Protein AF-A0A662MFN3-F1 (afdb_monomer_lite)

Sequence (96 aa):
LSPRETALFLAATLKRMSKKKGGPPPLRRKRGGMTVEEQKRFVLEGLPHISSSTAQRLLDEFGTLKGVFSASLEDLKRVKGIGDKKARDLYRLMNS

Radius of gyration: 20.16 Å; chains: 1; bounding box: 46×27×49 Å

Foldseek 3Di:
DDPVVVVVVVVVVCVVVVPPDPDDDDPDDDDPDDDPLRVQLVVQCVDPQDDSVQSVQLCVQQVGPVSSLPDDLVRQCVRPRQHNVNSVSSVVVSVD

Structure (mmCIF, N/CA/C/O backbone):
data_AF-A0A662MFN3-F1
#
_entry.id   AF-A0A662MFN3-F1
#
loop_
_atom_site.group_PDB
_atom_site.id
_atom_site.type_symbol
_atom_site.label_atom_id
_atom_site.label_alt_id
_atom_site.label_comp_id
_atom_site.label_asym_id
_atom_site.label_entity_id
_atom_site.label_seq_id
_atom_site.pdbx_PDB_ins_code
_atom_site.Cartn_x
_atom_site.Cartn_y
_atom_site.Cartn_z
_atom_site.occupancy
_atom_site.B_iso_or_equiv
_atom_site.auth_seq_id
_atom_site.auth_comp_id
_atom_site.auth_asym_id
_atom_site.auth_atom_id
_atom_site.pdbx_PDB_model_num
ATOM 1 N N . LEU A 1 1 ? 31.900 10.362 -25.627 1.00 71.44 1 LEU A N 1
ATOM 2 C CA . LEU A 1 1 ? 30.984 9.562 -26.468 1.00 71.44 1 LEU A CA 1
ATOM 3 C C . LEU A 1 1 ? 31.556 9.514 -27.871 1.00 71.44 1 LEU A C 1
ATOM 5 O O . LEU A 1 1 ? 31.701 10.559 -28.493 1.00 71.44 1 LEU A O 1
ATOM 9 N N . SER A 1 2 ? 31.941 8.331 -28.336 1.00 95.38 2 SER A N 1
ATOM 10 C CA . SER A 1 2 ? 32.357 8.120 -29.723 1.00 95.38 2 SER A CA 1
ATOM 11 C C . SER A 1 2 ? 31.144 8.151 -30.668 1.00 95.38 2 SER A C 1
ATOM 13 O O . SER A 1 2 ? 30.023 7.856 -30.238 1.00 95.38 2 SER A O 1
ATOM 15 N N . PRO A 1 3 ? 31.333 8.428 -31.972 1.00 95.31 3 PRO A N 1
ATOM 16 C CA . PRO A 1 3 ? 30.251 8.363 -32.959 1.00 95.31 3 PRO A CA 1
ATOM 17 C C . PRO A 1 3 ? 29.493 7.024 -32.952 1.00 95.31 3 PRO A C 1
ATOM 19 O O . PRO A 1 3 ? 28.272 6.996 -33.104 1.00 95.31 3 PRO A O 1
ATOM 22 N N . ARG A 1 4 ? 30.200 5.913 -32.700 1.00 95.38 4 ARG A N 1
ATOM 23 C CA . ARG A 1 4 ? 29.617 4.567 -32.597 1.00 95.38 4 ARG A CA 1
ATOM 24 C C . ARG A 1 4 ? 28.683 4.426 -31.395 1.00 95.38 4 ARG A C 1
ATOM 26 O O . ARG A 1 4 ? 27.602 3.861 -31.528 1.00 95.38 4 ARG A O 1
ATOM 33 N N . GLU A 1 5 ? 29.084 4.934 -30.234 1.00 93.25 5 GLU A N 1
ATOM 34 C CA . GLU A 1 5 ? 28.258 4.909 -29.018 1.00 93.25 5 GLU A CA 1
ATOM 35 C C . GLU A 1 5 ? 26.986 5.742 -29.195 1.00 93.25 5 GLU A C 1
ATOM 37 O O . GLU A 1 5 ? 25.896 5.289 -28.841 1.00 93.25 5 GLU A O 1
ATOM 42 N N . THR A 1 6 ? 27.106 6.917 -29.817 1.00 95.06 6 THR A N 1
ATOM 43 C CA . THR A 1 6 ? 25.963 7.778 -30.144 1.00 95.06 6 THR A CA 1
ATOM 44 C C . THR A 1 6 ? 24.999 7.085 -31.111 1.00 95.06 6 THR A C 1
ATOM 46 O O . THR A 1 6 ? 23.792 7.070 -30.866 1.00 95.06 6 THR A O 1
ATOM 49 N N . ALA A 1 7 ? 25.510 6.447 -32.170 1.00 94.81 7 ALA A N 1
ATOM 50 C CA . ALA A 1 7 ? 24.685 5.708 -33.127 1.00 94.81 7 ALA A CA 1
ATOM 51 C C . ALA A 1 7 ? 23.929 4.539 -32.466 1.00 94.81 7 ALA A C 1
ATOM 53 O O . ALA A 1 7 ? 22.732 4.360 -32.704 1.00 94.81 7 ALA A O 1
ATOM 54 N N . LEU A 1 8 ? 24.592 3.783 -31.582 1.00 95.94 8 LEU A N 1
ATOM 55 C CA . LEU A 1 8 ? 23.965 2.698 -30.819 1.00 95.94 8 LEU A CA 1
ATOM 56 C C . LEU A 1 8 ? 22.856 3.213 -29.891 1.00 95.94 8 LEU A C 1
ATOM 58 O O . LEU A 1 8 ? 21.772 2.626 -29.833 1.00 95.94 8 LEU A O 1
ATOM 62 N N . PHE A 1 9 ? 23.100 4.325 -29.195 1.00 94.62 9 PHE A N 1
ATOM 63 C CA . PHE A 1 9 ? 22.114 4.950 -28.315 1.00 94.62 9 PHE A CA 1
ATOM 64 C C . PHE A 1 9 ? 20.870 5.431 -29.080 1.00 94.62 9 PHE A C 1
ATOM 66 O O . PHE A 1 9 ? 19.736 5.165 -28.662 1.00 94.62 9 PHE A O 1
ATOM 73 N N . LEU A 1 10 ? 21.068 6.090 -30.226 1.00 93.88 10 LEU A N 1
ATOM 74 C CA . LEU A 1 10 ? 19.979 6.557 -31.087 1.00 93.88 10 LEU A CA 1
ATOM 75 C C . LEU A 1 10 ? 19.152 5.386 -31.632 1.00 93.88 10 LEU A C 1
ATOM 77 O O . LEU A 1 10 ? 17.924 5.400 -31.525 1.00 93.88 10 LEU A O 1
ATOM 81 N N . ALA A 1 11 ? 19.809 4.335 -32.132 1.00 94.31 11 ALA A N 1
ATOM 82 C CA . ALA A 1 11 ? 19.133 3.143 -32.643 1.00 94.31 11 ALA A CA 1
ATOM 83 C C . ALA A 1 11 ? 18.284 2.443 -31.563 1.00 94.31 11 ALA A C 1
ATOM 85 O O . ALA A 1 11 ? 17.134 2.065 -31.809 1.00 94.31 11 ALA A O 1
ATOM 86 N N . ALA A 1 12 ? 18.810 2.311 -30.340 1.00 91.81 12 ALA A N 1
ATOM 87 C CA . ALA A 1 12 ? 18.075 1.736 -29.213 1.00 91.81 12 ALA A CA 1
ATOM 88 C C . ALA A 1 12 ? 16.865 2.596 -28.800 1.00 91.81 12 ALA A C 1
ATOM 90 O O . ALA A 1 12 ? 15.792 2.059 -28.499 1.00 91.81 12 ALA A O 1
ATOM 91 N N . THR A 1 13 ? 17.016 3.923 -28.825 1.00 89.50 13 THR A N 1
ATOM 92 C CA . THR A 1 13 ? 15.947 4.877 -28.496 1.00 89.50 13 THR A CA 1
ATOM 93 C C . THR A 1 13 ? 14.813 4.810 -29.516 1.00 89.50 13 THR A C 1
ATOM 95 O O . THR A 1 13 ? 13.657 4.626 -29.124 1.00 89.50 13 THR A O 1
ATOM 98 N N . LEU A 1 14 ? 15.139 4.839 -30.813 1.00 89.81 14 LEU A N 1
ATOM 99 C CA . LEU A 1 14 ? 14.168 4.690 -31.901 1.00 89.81 14 LEU A CA 1
ATOM 100 C C . LEU A 1 14 ? 13.401 3.366 -31.797 1.00 89.81 14 LEU A C 1
ATOM 102 O O . LEU A 1 14 ? 12.175 3.367 -31.867 1.00 89.81 14 LEU A O 1
ATOM 106 N N . LYS A 1 15 ? 14.089 2.247 -31.526 1.00 87.56 15 LYS A N 1
ATOM 107 C CA . LYS A 1 15 ? 13.459 0.926 -31.337 1.00 87.56 15 LYS A CA 1
ATOM 108 C C . LYS A 1 15 ? 12.498 0.878 -30.143 1.00 87.56 15 LYS A C 1
ATOM 110 O O . LYS A 1 15 ? 11.524 0.125 -30.158 1.00 87.56 15 LYS A O 1
ATOM 115 N N . ARG A 1 16 ? 12.773 1.644 -29.080 1.00 81.31 16 ARG A N 1
ATOM 116 C CA . ARG A 1 16 ? 11.895 1.735 -27.902 1.00 81.31 16 ARG A CA 1
ATOM 117 C C . ARG A 1 16 ? 10.661 2.591 -28.183 1.00 81.31 16 ARG A C 1
ATOM 119 O O . ARG A 1 16 ? 9.585 2.231 -27.721 1.00 81.31 16 ARG A O 1
ATOM 126 N N . MET A 1 17 ? 10.823 3.686 -28.923 1.00 75.88 17 MET A N 1
ATOM 127 C CA . MET A 1 17 ? 9.739 4.613 -29.271 1.00 75.88 17 MET A CA 1
ATOM 128 C C . MET A 1 17 ? 8.827 4.059 -30.373 1.00 75.88 17 MET A C 1
ATOM 130 O O . MET A 1 17 ? 7.621 4.275 -30.326 1.00 75.88 17 MET A O 1
ATOM 134 N N . SER A 1 18 ? 9.375 3.300 -31.331 1.00 75.00 18 SER A N 1
ATOM 135 C CA . SER A 1 18 ? 8.599 2.682 -32.415 1.00 75.00 18 SER A CA 1
ATOM 136 C C . SER A 1 18 ? 7.697 1.544 -31.935 1.00 75.00 18 SER A C 1
ATOM 138 O O . SER A 1 18 ? 6.659 1.278 -32.540 1.00 75.00 18 SER A O 1
ATOM 140 N N . LYS A 1 19 ? 8.033 0.907 -30.805 1.00 72.38 19 LYS A N 1
ATOM 141 C CA . LYS A 1 19 ? 7.127 -0.001 -30.097 1.00 72.38 19 LYS A CA 1
ATOM 142 C C . LYS A 1 19 ? 6.000 0.802 -29.443 1.00 72.38 19 LYS A C 1
ATOM 144 O O . LYS A 1 19 ? 6.026 1.039 -28.236 1.00 72.38 19 LYS A O 1
ATOM 149 N N . LYS A 1 20 ? 4.973 1.162 -30.222 1.00 59.34 20 LYS A N 1
ATOM 150 C CA . LYS A 1 20 ? 3.659 1.537 -29.683 1.00 59.34 20 LYS A CA 1
ATOM 151 C C . LYS A 1 20 ? 3.118 0.345 -28.892 1.00 59.34 20 LYS A C 1
ATOM 153 O O . LYS A 1 20 ? 2.522 -0.570 -29.452 1.00 59.34 20 LYS A O 1
ATOM 158 N N . LYS A 1 21 ? 3.360 0.318 -27.583 1.00 63.50 21 LYS A N 1
ATOM 159 C CA . LYS A 1 21 ? 2.560 -0.510 -26.683 1.00 63.50 21 LYS A CA 1
ATOM 160 C C . LYS A 1 21 ? 1.198 0.172 -26.595 1.00 63.50 21 LYS A C 1
ATOM 162 O O . LYS A 1 21 ? 1.145 1.354 -26.276 1.00 63.50 21 LYS A O 1
ATOM 167 N N . GLY A 1 22 ? 0.129 -0.532 -26.956 1.00 73.75 22 GLY A N 1
ATOM 168 C CA . GLY A 1 22 ? -1.222 -0.030 -26.719 1.00 73.75 22 GLY A CA 1
ATOM 169 C C . GLY A 1 22 ? -1.439 0.204 -25.220 1.00 73.75 22 GLY A C 1
ATOM 170 O O . GLY A 1 22 ? -0.949 -0.576 -24.402 1.00 73.75 22 GLY A O 1
ATOM 171 N N . GLY A 1 23 ? -2.155 1.273 -24.877 1.00 74.94 23 GLY A N 1
ATOM 172 C CA . GLY A 1 23 ? -2.477 1.638 -23.496 1.00 74.94 23 GLY A CA 1
ATOM 173 C C . GLY A 1 23 ? -1.432 2.520 -22.793 1.00 74.94 23 GLY A C 1
ATOM 174 O O . GLY A 1 23 ? -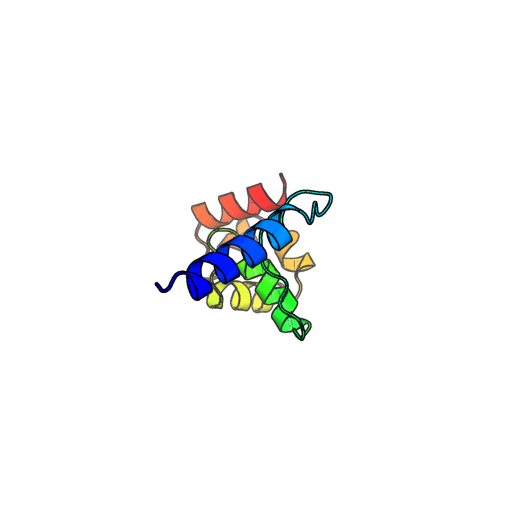0.328 2.729 -23.304 1.00 74.94 23 GLY A O 1
ATOM 175 N N . PRO A 1 24 ? -1.784 3.077 -21.620 1.00 81.44 24 PRO A N 1
ATOM 176 C CA . PRO A 1 24 ? -0.878 3.909 -20.842 1.00 81.44 24 PRO A CA 1
ATOM 177 C C . PRO A 1 24 ? 0.336 3.099 -20.353 1.00 81.44 24 PRO A C 1
ATOM 179 O O . PRO A 1 24 ? 0.224 1.897 -20.087 1.00 81.44 24 PRO A O 1
ATOM 182 N N . PRO A 1 25 ? 1.512 3.735 -20.206 1.00 78.62 25 PRO A N 1
ATOM 183 C CA . PRO A 1 25 ? 2.660 3.077 -19.602 1.00 78.62 25 PRO A CA 1
ATOM 184 C C . PRO A 1 25 ? 2.328 2.639 -18.164 1.00 78.62 25 PRO A C 1
ATOM 186 O O . PRO A 1 25 ? 1.603 3.340 -17.456 1.00 78.62 25 PRO A O 1
ATOM 189 N N . PRO A 1 26 ? 2.862 1.497 -17.696 1.00 82.75 26 PRO A N 1
ATOM 190 C CA . PRO A 1 26 ? 2.605 1.042 -16.337 1.00 82.75 26 PRO A CA 1
ATOM 191 C C . PRO A 1 26 ? 3.202 2.022 -15.319 1.00 82.75 26 PRO A C 1
ATOM 193 O O . PRO A 1 26 ? 4.369 2.398 -15.434 1.00 82.75 26 PRO A O 1
ATOM 196 N N . LEU A 1 27 ? 2.429 2.373 -14.285 1.00 86.38 27 LEU A N 1
ATOM 197 C CA . LEU A 1 27 ? 2.877 3.259 -13.197 1.00 86.38 27 LEU A CA 1
ATOM 198 C C . LEU A 1 27 ? 4.028 2.655 -12.376 1.00 86.38 27 LEU A C 1
ATOM 200 O O . LEU A 1 27 ? 4.858 3.376 -11.828 1.00 86.38 27 LEU A O 1
ATOM 204 N N . ARG A 1 28 ? 4.092 1.321 -12.289 1.00 84.25 28 ARG A N 1
ATOM 205 C CA . ARG A 1 28 ? 5.137 0.584 -11.567 1.00 84.25 28 ARG A CA 1
ATOM 206 C C . ARG A 1 28 ? 5.709 -0.523 -12.443 1.00 84.25 28 ARG A C 1
ATOM 208 O O . ARG A 1 28 ? 4.996 -1.174 -13.205 1.00 84.25 28 ARG A O 1
ATOM 215 N N . ARG A 1 29 ? 7.013 -0.774 -12.310 1.00 81.50 29 ARG A N 1
ATOM 216 C CA . ARG A 1 29 ? 7.651 -1.927 -12.958 1.00 81.50 29 ARG A CA 1
ATOM 217 C C . ARG A 1 29 ? 7.142 -3.220 -12.326 1.00 81.50 29 ARG A C 1
ATOM 219 O O . ARG A 1 29 ? 7.161 -3.360 -11.106 1.00 81.50 29 ARG A O 1
ATOM 226 N N . LYS A 1 30 ? 6.758 -4.184 -13.165 1.00 71.94 30 LYS A N 1
ATOM 227 C CA . LYS 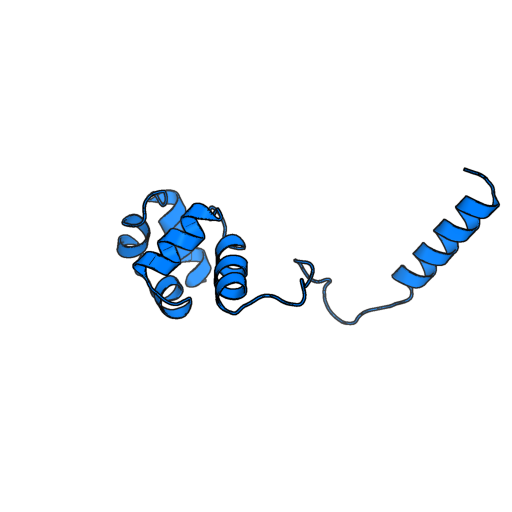A 1 30 ? 6.447 -5.546 -12.724 1.00 71.94 30 LYS A CA 1
ATOM 228 C C . LYS A 1 30 ? 7.737 -6.206 -12.230 1.00 71.94 30 LYS A C 1
ATOM 230 O O . LYS A 1 30 ? 8.692 -6.320 -12.997 1.00 71.94 30 LYS A O 1
ATOM 235 N N . ARG A 1 31 ? 7.772 -6.623 -10.964 1.00 74.50 31 ARG A N 1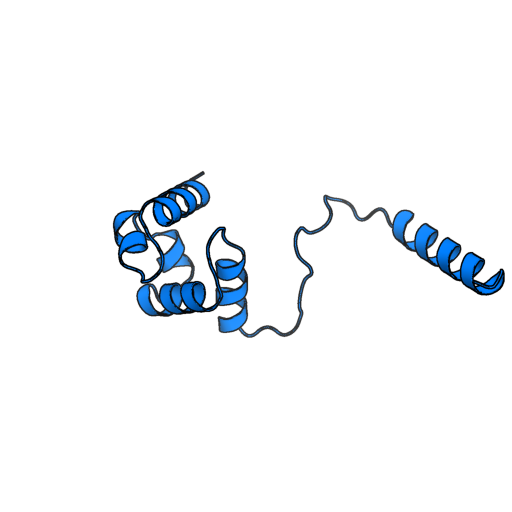
ATOM 236 C CA . ARG A 1 31 ? 8.802 -7.531 -10.443 1.00 74.50 31 ARG A CA 1
ATOM 237 C C . ARG A 1 31 ? 8.252 -8.956 -10.545 1.00 74.50 31 ARG A C 1
ATOM 239 O O . ARG A 1 31 ? 7.124 -9.200 -10.131 1.00 74.50 31 ARG A O 1
ATOM 246 N N . GLY A 1 32 ? 8.995 -9.859 -11.178 1.00 82.50 32 GLY A N 1
ATOM 247 C CA . GLY A 1 32 ? 8.649 -11.284 -11.207 1.00 82.50 32 GLY A CA 1
ATOM 248 C C . GLY A 1 32 ? 9.069 -11.982 -9.912 1.00 82.50 32 GLY A C 1
ATOM 249 O O . GLY A 1 32 ? 9.922 -11.463 -9.199 1.00 82.50 32 GLY A O 1
ATOM 250 N N . GLY A 1 33 ? 8.484 -13.150 -9.629 1.00 88.31 33 GLY A N 1
ATOM 251 C CA . GLY A 1 33 ? 8.954 -14.048 -8.564 1.00 88.31 33 GLY A CA 1
ATOM 252 C C . GLY A 1 33 ? 8.552 -13.686 -7.130 1.00 88.31 33 GLY A C 1
ATOM 253 O O . GLY A 1 33 ? 9.146 -14.220 -6.206 1.00 88.31 33 GLY A O 1
ATOM 254 N N . MET A 1 34 ? 7.571 -12.802 -6.926 1.00 90.81 34 MET A N 1
ATOM 255 C CA . MET A 1 34 ? 7.082 -12.474 -5.580 1.00 90.81 34 MET A CA 1
ATOM 256 C C . MET A 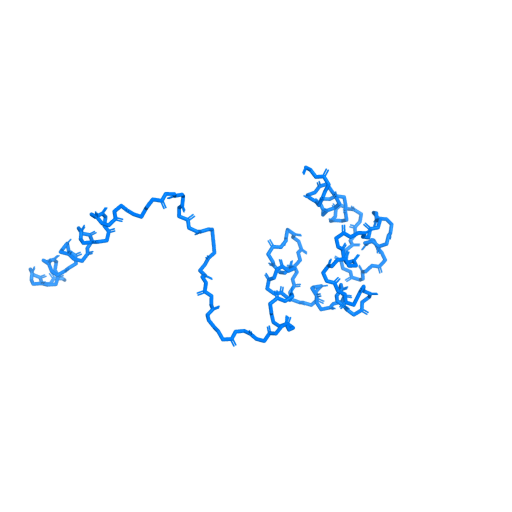1 34 ? 6.195 -13.584 -5.013 1.00 90.81 34 MET A C 1
ATOM 258 O O . MET A 1 34 ? 5.248 -14.019 -5.677 1.00 90.81 34 MET A O 1
ATOM 262 N N . THR A 1 35 ? 6.445 -13.949 -3.758 1.00 95.75 35 THR A N 1
ATOM 263 C CA . THR A 1 35 ? 5.530 -14.745 -2.927 1.00 95.75 35 THR A CA 1
ATOM 264 C C . THR A 1 35 ? 4.210 -14.003 -2.687 1.00 95.75 35 THR A C 1
ATOM 266 O O . THR A 1 35 ? 4.120 -1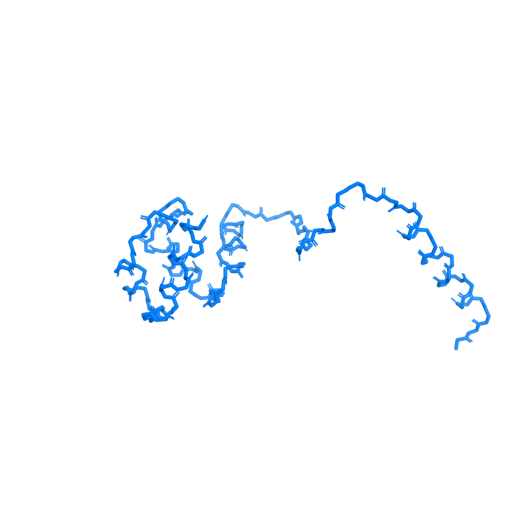2.788 -2.869 1.00 95.75 35 THR A O 1
ATOM 269 N N . VAL A 1 36 ? 3.165 -14.713 -2.247 1.00 95.56 36 VAL A N 1
ATOM 270 C CA . VAL A 1 36 ? 1.858 -14.096 -1.946 1.00 95.56 36 VAL A CA 1
ATOM 271 C C . VAL A 1 36 ? 1.984 -13.005 -0.873 1.00 95.56 36 VAL A C 1
ATOM 273 O O . VAL A 1 36 ? 1.401 -11.935 -1.021 1.00 95.56 36 VAL A O 1
ATOM 276 N N . GLU A 1 37 ? 2.791 -13.223 0.166 1.00 95.06 37 GLU A N 1
ATOM 277 C CA . GLU A 1 37 ? 3.016 -12.221 1.218 1.00 95.06 37 GLU A CA 1
ATOM 278 C C . GLU A 1 37 ? 3.742 -10.975 0.698 1.00 95.06 37 GLU A C 1
ATOM 280 O O . GLU A 1 37 ? 3.370 -9.842 1.015 1.00 95.06 37 GLU A O 1
ATOM 285 N N . GLU A 1 38 ? 4.729 -11.150 -0.181 1.00 95.12 38 GLU A N 1
ATOM 286 C CA . GLU A 1 38 ? 5.389 -10.019 -0.835 1.00 95.12 38 GLU A CA 1
ATOM 287 C C . GLU A 1 38 ? 4.447 -9.262 -1.765 1.00 95.12 38 GLU A C 1
ATOM 289 O O . GLU A 1 38 ? 4.534 -8.040 -1.838 1.00 95.12 38 GLU A O 1
ATOM 294 N N . GLN A 1 39 ? 3.523 -9.950 -2.438 1.00 95.19 39 GLN A N 1
ATOM 295 C CA . GLN A 1 39 ? 2.501 -9.299 -3.257 1.00 95.19 39 GLN A CA 1
ATOM 296 C C . GLN A 1 39 ? 1.547 -8.464 -2.399 1.00 95.19 39 GLN A C 1
ATOM 298 O O . GLN A 1 39 ? 1.261 -7.320 -2.757 1.00 95.19 39 GLN A O 1
ATOM 303 N N . LYS A 1 40 ? 1.104 -8.984 -1.244 1.00 97.06 40 LYS A N 1
ATOM 304 C CA . LYS A 1 40 ? 0.274 -8.225 -0.295 1.00 97.06 40 LYS A CA 1
ATOM 305 C C . LYS A 1 40 ? 0.991 -6.953 0.160 1.00 97.06 40 LYS A C 1
ATOM 307 O O . LYS A 1 40 ? 0.437 -5.860 0.036 1.00 97.06 40 LYS A O 1
ATOM 312 N N . ARG A 1 41 ? 2.249 -7.069 0.606 1.00 96.25 41 ARG A N 1
ATOM 313 C CA . ARG A 1 41 ? 3.056 -5.897 0.985 1.00 96.25 41 ARG A CA 1
ATOM 314 C C . ARG A 1 41 ? 3.278 -4.947 -0.183 1.00 96.25 41 ARG A C 1
ATOM 316 O O . ARG A 1 41 ? 3.113 -3.747 -0.019 1.00 96.25 41 ARG A O 1
ATOM 323 N N . PHE A 1 42 ? 3.573 -5.460 -1.374 1.00 95.06 42 PHE A N 1
ATOM 324 C CA . PHE A 1 42 ? 3.802 -4.640 -2.563 1.00 95.06 42 PHE A CA 1
ATOM 325 C C . PHE A 1 42 ? 2.591 -3.769 -2.924 1.00 95.06 42 PHE A C 1
ATOM 327 O O . PHE A 1 42 ? 2.766 -2.618 -3.342 1.00 95.06 42 PHE A O 1
ATOM 334 N N . VAL A 1 43 ? 1.376 -4.302 -2.755 1.00 95.50 43 VAL A N 1
ATOM 335 C CA . VAL A 1 43 ? 0.126 -3.549 -2.923 1.00 95.50 43 VAL A CA 1
ATOM 336 C C . VAL A 1 43 ? 0.006 -2.467 -1.852 1.00 95.50 43 VAL A C 1
ATOM 338 O O . VAL A 1 43 ? -0.156 -1.299 -2.201 1.00 95.50 43 VAL A O 1
ATOM 341 N N . LEU A 1 44 ? 0.143 -2.822 -0.570 1.00 97.00 44 LEU A N 1
ATOM 342 C CA . LEU A 1 44 ? -0.030 -1.877 0.540 1.00 97.00 44 LEU A CA 1
ATOM 343 C C . LEU A 1 44 ? 1.033 -0.774 0.557 1.00 97.00 44 LEU A C 1
ATOM 345 O O . LEU A 1 44 ? 0.696 0.390 0.722 1.00 97.00 44 LEU A O 1
ATOM 349 N N . GLU A 1 45 ? 2.297 -1.097 0.295 1.00 96.06 45 GLU A N 1
ATOM 350 C CA . GLU A 1 45 ? 3.388 -0.121 0.135 1.00 96.06 45 GLU A CA 1
ATOM 351 C C . GLU A 1 45 ? 3.243 0.737 -1.136 1.00 96.06 45 GLU A C 1
ATOM 353 O O . GLU A 1 45 ? 4.038 1.639 -1.393 1.00 96.06 45 GLU A O 1
ATOM 358 N N . GLY A 1 46 ? 2.268 0.435 -1.997 1.00 94.25 46 GLY A N 1
ATOM 359 C CA . GLY A 1 46 ? 1.858 1.313 -3.091 1.00 94.25 46 GLY A CA 1
ATOM 360 C C . GLY A 1 46 ? 0.895 2.419 -2.666 1.00 94.25 46 GLY A C 1
ATOM 361 O O . GLY A 1 46 ? 0.701 3.357 -3.437 1.00 94.25 46 GLY A O 1
ATOM 362 N N . LEU A 1 47 ? 0.296 2.319 -1.477 1.00 95.25 47 LEU A N 1
ATOM 363 C CA . LEU A 1 47 ? -0.658 3.294 -0.964 1.00 95.25 47 LEU A CA 1
ATOM 364 C C . LEU A 1 47 ? 0.060 4.532 -0.402 1.00 95.25 47 LEU A C 1
ATOM 366 O O . LEU A 1 47 ? 1.184 4.435 0.105 1.00 95.25 47 LEU A O 1
ATOM 370 N N . PRO A 1 48 ? -0.580 5.713 -0.452 1.00 94.00 48 PRO A N 1
ATOM 371 C CA . PRO A 1 48 ? -0.016 6.917 0.136 1.00 94.00 48 PRO A CA 1
ATOM 372 C C . PRO A 1 48 ? 0.225 6.722 1.636 1.00 94.00 48 PRO A C 1
ATOM 374 O O . PRO A 1 48 ? -0.589 6.139 2.346 1.00 94.00 48 PRO A O 1
ATOM 377 N N . HIS A 1 49 ? 1.343 7.254 2.131 1.00 95.38 49 HIS A N 1
ATOM 378 C CA . HIS A 1 49 ? 1.723 7.247 3.553 1.00 95.38 49 HIS A CA 1
ATOM 379 C C . HIS A 1 49 ? 2.031 5.873 4.175 1.00 95.38 49 HIS A C 1
ATOM 381 O O . HIS A 1 49 ? 2.299 5.812 5.382 1.00 95.38 49 HIS A O 1
ATOM 387 N N . ILE A 1 50 ? 2.034 4.794 3.387 1.00 97.50 50 ILE A N 1
ATOM 388 C CA . ILE A 1 50 ? 2.330 3.438 3.858 1.00 97.50 50 ILE A CA 1
ATOM 389 C C . ILE A 1 50 ? 3.788 3.081 3.563 1.00 97.50 50 ILE A C 1
ATOM 391 O O . ILE A 1 50 ? 4.203 2.964 2.415 1.00 97.50 50 ILE A O 1
ATOM 395 N N . SER A 1 51 ? 4.576 2.892 4.624 1.00 96.56 51 SER A N 1
ATOM 396 C CA . SER A 1 51 ? 5.915 2.298 4.541 1.00 96.56 51 SER A CA 1
ATOM 397 C C . SER A 1 51 ? 5.846 0.779 4.699 1.00 96.56 51 SER A C 1
ATOM 399 O O . SER A 1 51 ? 4.820 0.251 5.128 1.00 96.56 51 SER A O 1
ATOM 401 N N . SER A 1 52 ? 6.954 0.079 4.455 1.00 97.12 52 SER A N 1
ATOM 402 C CA . SER A 1 52 ? 7.060 -1.373 4.668 1.00 97.12 52 SER A CA 1
ATOM 403 C C . SER A 1 52 ? 6.656 -1.808 6.078 1.00 97.12 52 SER A C 1
ATOM 405 O O . SER A 1 52 ? 5.899 -2.761 6.250 1.00 97.12 52 SER A O 1
ATOM 407 N N . SER A 1 53 ? 7.079 -1.060 7.103 1.00 97.75 53 SER A N 1
ATOM 408 C CA . SER A 1 53 ? 6.698 -1.352 8.490 1.00 97.75 53 SER A CA 1
ATOM 409 C C . SER A 1 53 ? 5.202 -1.157 8.754 1.00 97.75 53 SER A C 1
ATOM 411 O O . SER A 1 53 ? 4.612 -1.925 9.507 1.00 97.75 53 SER A O 1
ATOM 413 N N . THR A 1 54 ? 4.569 -0.154 8.136 1.00 97.69 54 THR A N 1
ATOM 414 C CA . THR A 1 54 ? 3.124 0.071 8.279 1.00 97.69 54 THR A CA 1
ATOM 415 C C . THR A 1 54 ? 2.328 -0.967 7.492 1.00 97.69 54 THR A C 1
ATOM 417 O O . THR A 1 54 ? 1.320 -1.449 7.993 1.00 97.69 54 THR A O 1
ATOM 420 N N . ALA A 1 55 ? 2.792 -1.353 6.300 1.00 98.06 55 ALA A N 1
ATOM 421 C CA . ALA A 1 55 ? 2.188 -2.417 5.504 1.00 98.06 55 ALA A CA 1
ATOM 422 C C . ALA A 1 55 ? 2.188 -3.750 6.257 1.00 98.06 55 ALA A C 1
ATOM 424 O O . ALA A 1 55 ? 1.171 -4.437 6.270 1.00 98.06 55 ALA A O 1
ATOM 425 N N . GLN A 1 56 ? 3.296 -4.083 6.929 1.00 98.06 56 GLN A N 1
ATOM 426 C CA . GLN A 1 56 ? 3.358 -5.272 7.774 1.00 98.06 56 GLN A CA 1
ATOM 427 C C . GLN A 1 56 ? 2.336 -5.192 8.914 1.00 98.06 56 GLN A C 1
ATOM 429 O O . GLN A 1 56 ? 1.516 -6.088 9.027 1.00 98.06 56 GLN A O 1
ATOM 434 N N . ARG A 1 57 ? 2.283 -4.082 9.668 1.00 98.31 57 ARG A N 1
ATOM 435 C CA . ARG A 1 57 ? 1.297 -3.919 10.758 1.00 98.31 57 ARG A CA 1
ATOM 436 C C . ARG A 1 57 ? -0.152 -3.994 10.284 1.00 98.31 57 ARG A C 1
ATOM 438 O O . ARG A 1 57 ? -0.989 -4.533 10.990 1.00 98.31 57 ARG A O 1
ATOM 445 N N . LEU A 1 58 ? -0.455 -3.453 9.103 1.00 98.19 58 LEU A N 1
ATOM 446 C CA . LEU A 1 58 ? -1.782 -3.578 8.498 1.00 98.19 58 LEU A CA 1
ATOM 447 C C . LEU A 1 58 ? -2.128 -5.046 8.215 1.00 98.19 58 LEU A C 1
ATOM 449 O O . LEU A 1 58 ? -3.253 -5.467 8.455 1.00 98.19 58 LEU A O 1
ATOM 453 N N . LEU A 1 59 ? -1.175 -5.835 7.719 1.00 98.06 59 LEU A N 1
ATOM 454 C CA . LEU A 1 59 ? -1.389 -7.267 7.509 1.00 98.06 59 LEU A CA 1
ATOM 455 C C . LEU A 1 59 ? -1.466 -8.043 8.823 1.00 98.06 59 LEU A C 1
ATOM 457 O O . LEU A 1 59 ? -2.261 -8.971 8.904 1.00 98.06 59 LEU A O 1
ATOM 461 N N . ASP A 1 60 ? -0.699 -7.653 9.838 1.00 97.81 60 ASP A N 1
ATOM 462 C CA . ASP A 1 60 ? -0.746 -8.282 11.158 1.00 97.81 60 ASP A CA 1
ATOM 463 C C . ASP A 1 60 ? -2.108 -8.031 11.841 1.00 97.81 60 ASP A C 1
ATOM 465 O O . ASP A 1 60 ? -2.666 -8.944 12.440 1.00 97.81 60 ASP A O 1
ATOM 469 N N . GLU A 1 61 ? -2.672 -6.824 11.698 1.00 97.69 61 GLU A N 1
ATOM 470 C CA . GLU A 1 61 ? -3.966 -6.439 12.285 1.00 97.69 61 GLU A CA 1
ATOM 471 C C . GLU A 1 61 ? -5.164 -7.029 11.516 1.00 97.69 61 GLU A C 1
ATOM 473 O O . GLU A 1 61 ? -6.106 -7.545 12.113 1.00 97.69 61 GLU A O 1
ATOM 478 N N . PHE A 1 62 ? -5.146 -6.964 10.178 1.00 97.56 62 PHE A N 1
ATOM 479 C CA . PHE A 1 62 ? -6.315 -7.281 9.344 1.00 97.56 62 PHE A CA 1
ATOM 480 C C . PHE A 1 62 ? -6.208 -8.615 8.579 1.00 97.56 62 PHE A C 1
ATOM 482 O O . PHE A 1 62 ? -7.169 -9.041 7.930 1.00 97.56 62 PHE A O 1
ATOM 489 N N . GLY A 1 63 ? -5.040 -9.266 8.591 1.00 96.50 63 GLY A N 1
ATOM 490 C CA . GLY A 1 63 ? -4.742 -10.586 8.006 1.00 96.50 63 GLY A CA 1
ATOM 491 C C . GLY A 1 63 ? -4.695 -10.653 6.473 1.00 96.50 63 GLY A C 1
ATOM 492 O O . GLY A 1 63 ? -3.897 -11.383 5.876 1.00 96.50 63 GLY A O 1
ATOM 493 N N . THR A 1 64 ? -5.559 -9.902 5.791 1.00 98.00 64 THR A N 1
ATOM 494 C CA . THR A 1 64 ? -5.726 -9.955 4.334 1.00 98.00 64 THR A CA 1
ATOM 495 C C . THR A 1 64 ? -5.865 -8.563 3.738 1.00 98.00 64 THR A C 1
ATOM 497 O O . THR A 1 64 ? -6.314 -7.633 4.403 1.00 98.00 64 THR A O 1
ATOM 500 N N . LEU A 1 65 ? -5.564 -8.428 2.440 1.00 98.12 65 LEU A N 1
ATOM 501 C CA . LEU A 1 65 ? -5.846 -7.189 1.709 1.00 98.12 65 LEU A CA 1
ATOM 502 C C . LEU A 1 65 ? -7.324 -6.805 1.824 1.00 98.12 65 LEU A C 1
ATOM 504 O O . LEU A 1 65 ? -7.626 -5.655 2.108 1.00 98.12 65 LEU A O 1
ATOM 508 N N . LYS A 1 66 ? -8.243 -7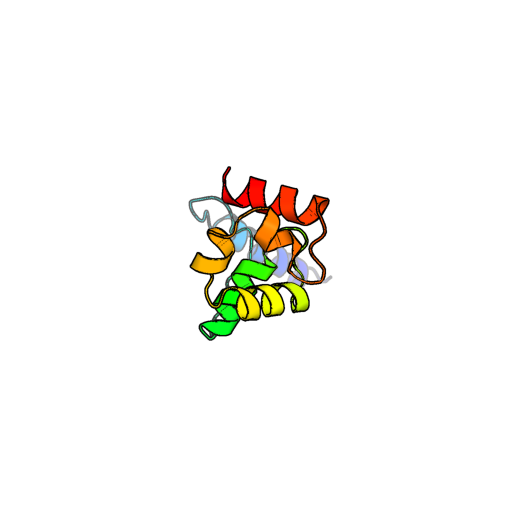.770 1.675 1.00 98.19 66 LYS A N 1
ATOM 509 C CA . LYS A 1 66 ? -9.684 -7.528 1.836 1.00 98.19 66 LYS A CA 1
ATOM 510 C C . LYS A 1 66 ? -10.008 -6.948 3.216 1.00 98.19 66 LYS A C 1
ATOM 512 O O . LYS A 1 66 ? -10.800 -6.016 3.289 1.00 98.19 66 LYS A O 1
ATOM 517 N N . GLY A 1 67 ? -9.387 -7.472 4.274 1.00 98.12 67 GLY A N 1
ATOM 518 C CA . GLY A 1 67 ? -9.523 -6.947 5.633 1.00 98.12 67 GLY A CA 1
ATOM 519 C C . GLY A 1 67 ? -9.084 -5.487 5.726 1.00 98.12 67 GLY A C 1
ATOM 520 O O . GLY A 1 67 ? -9.853 -4.654 6.189 1.00 98.12 67 GLY A O 1
ATOM 521 N N . VAL A 1 68 ? -7.906 -5.158 5.184 1.00 98.06 68 VAL A N 1
ATOM 522 C CA . VAL A 1 68 ? -7.391 -3.776 5.162 1.00 98.06 68 VAL A CA 1
ATOM 523 C C . VAL A 1 68 ? -8.318 -2.836 4.383 1.00 98.06 68 VAL A C 1
ATOM 525 O O . VAL A 1 68 ? -8.665 -1.770 4.878 1.00 98.06 68 VAL A O 1
ATOM 528 N N . PHE A 1 69 ? -8.744 -3.229 3.179 1.00 97.94 69 PHE A N 1
ATOM 529 C CA . PHE A 1 69 ? -9.595 -2.398 2.317 1.00 97.94 69 PHE A CA 1
ATOM 530 C C . PHE A 1 69 ? -11.034 -2.249 2.834 1.00 97.94 69 PHE A C 1
ATOM 532 O O . PHE A 1 69 ? -11.727 -1.330 2.412 1.00 97.94 69 PHE A O 1
ATOM 539 N N . SER A 1 70 ? -11.477 -3.122 3.745 1.00 97.38 70 SER A N 1
ATOM 540 C CA . SER A 1 70 ? -12.805 -3.045 4.378 1.00 97.38 70 SER A CA 1
ATOM 541 C C . SER A 1 70 ? -12.773 -2.382 5.761 1.00 97.38 70 SER A C 1
ATOM 543 O O . SER A 1 70 ? -13.820 -2.259 6.394 1.00 97.38 70 SER A O 1
ATOM 545 N N . ALA A 1 71 ? -11.593 -1.995 6.255 1.00 97.56 71 ALA A N 1
ATOM 546 C CA . ALA A 1 71 ? -11.431 -1.396 7.573 1.00 97.56 71 ALA A CA 1
ATOM 547 C C . ALA A 1 71 ? -12.119 -0.025 7.649 1.00 97.56 71 ALA A C 1
ATOM 549 O O . ALA A 1 71 ? -12.028 0.789 6.723 1.00 97.56 71 ALA A O 1
ATOM 550 N N . SER A 1 72 ? -12.779 0.260 8.776 1.00 97.75 72 SER A N 1
ATOM 551 C CA . SER A 1 72 ? -13.352 1.585 9.006 1.00 97.75 72 SER A CA 1
ATOM 552 C C . SER A 1 72 ? -12.252 2.630 9.227 1.00 97.75 72 SER A C 1
ATOM 554 O O . SER A 1 72 ? -11.099 2.308 9.527 1.00 97.75 72 SER A O 1
ATOM 556 N N . LEU A 1 73 ? -12.611 3.913 9.127 1.00 97.62 73 LEU A N 1
ATOM 557 C CA . LEU A 1 73 ? -11.685 5.005 9.432 1.00 97.62 73 LEU A CA 1
ATOM 558 C C . LEU A 1 73 ? -11.076 4.869 10.840 1.00 97.62 73 LEU A C 1
ATOM 560 O O . LEU A 1 73 ? -9.885 5.122 11.026 1.00 97.62 73 LEU A O 1
ATOM 564 N N . GLU A 1 74 ? -11.883 4.455 11.817 1.00 97.88 74 GLU A N 1
ATOM 565 C CA . GLU A 1 74 ? -11.439 4.287 13.200 1.00 97.88 74 GLU A CA 1
ATOM 566 C C . GLU A 1 74 ? -10.550 3.054 13.377 1.00 97.88 74 GLU A C 1
ATOM 568 O O . GLU A 1 74 ? -9.576 3.126 14.124 1.00 97.88 74 GLU A O 1
ATOM 573 N N . ASP A 1 75 ? -10.798 1.964 12.646 1.00 98.00 75 ASP A N 1
ATOM 574 C CA . ASP A 1 75 ? -9.919 0.786 12.674 1.00 98.00 75 ASP A CA 1
ATOM 575 C C . ASP A 1 75 ? -8.530 1.122 12.121 1.00 98.00 75 ASP A C 1
ATOM 577 O O . ASP A 1 75 ? -7.512 0.787 12.726 1.00 98.00 75 ASP A O 1
ATOM 581 N N . LEU A 1 76 ? -8.464 1.875 11.017 1.00 97.75 76 LEU A N 1
ATOM 582 C CA . LEU A 1 76 ? -7.192 2.318 10.439 1.00 97.75 76 LEU A CA 1
ATOM 583 C C . LEU A 1 76 ? -6.383 3.181 11.417 1.00 97.75 76 LEU A C 1
ATOM 585 O O . LEU A 1 76 ? -5.160 3.058 11.468 1.00 97.75 76 LEU A O 1
ATOM 589 N N . LYS A 1 77 ? -7.048 4.029 12.214 1.00 97.75 77 LYS A N 1
ATOM 590 C CA . LYS A 1 77 ? -6.404 4.896 13.220 1.00 97.75 77 LYS A CA 1
ATOM 591 C C . LYS A 1 77 ? -5.787 4.121 14.385 1.00 97.75 77 LYS A C 1
ATOM 593 O O . LYS A 1 77 ? -4.896 4.650 15.049 1.00 97.75 77 LYS A O 1
ATOM 598 N N . ARG A 1 78 ? -6.229 2.884 14.644 1.00 97.00 78 ARG A N 1
ATOM 599 C CA . ARG A 1 78 ? -5.654 2.028 15.699 1.00 97.00 78 ARG A CA 1
ATOM 600 C C . ARG A 1 78 ? -4.273 1.499 15.325 1.00 97.00 78 ARG A C 1
ATOM 602 O O . ARG A 1 78 ? -3.461 1.215 16.205 1.00 97.00 78 ARG A O 1
ATOM 609 N N . VAL A 1 79 ? -3.965 1.416 14.032 1.00 97.69 79 VAL A N 1
ATOM 610 C CA . VAL A 1 79 ? -2.677 0.903 13.562 1.00 97.69 79 VAL A CA 1
ATOM 611 C C . VAL A 1 79 ? -1.562 1.908 13.845 1.00 97.69 79 VAL A C 1
ATOM 613 O O . VAL A 1 79 ? -1.548 3.041 13.355 1.00 97.69 79 VAL A O 1
ATOM 616 N N . LYS A 1 80 ? -0.544 1.468 14.595 1.00 97.06 80 LYS A N 1
ATOM 617 C CA . LYS A 1 80 ? 0.617 2.297 14.949 1.00 97.06 80 LYS A CA 1
ATOM 618 C C . LYS A 1 80 ? 1.278 2.907 13.706 1.00 97.06 80 LYS A C 1
ATOM 620 O O . LYS A 1 80 ? 1.826 2.205 12.851 1.00 97.06 80 LYS A O 1
ATOM 625 N N . GLY A 1 81 ? 1.320 4.239 13.677 1.00 94.81 81 GLY A N 1
ATOM 626 C CA . GLY A 1 81 ? 1.902 5.030 12.587 1.00 94.81 81 GLY A CA 1
ATOM 627 C C . GLY A 1 81 ? 0.879 5.582 11.589 1.00 94.81 81 GLY A C 1
ATOM 628 O O . GLY A 1 81 ? 1.271 6.356 10.702 1.00 94.81 81 GLY A O 1
ATOM 629 N N . ILE A 1 82 ? -0.404 5.243 11.756 1.00 97.56 82 ILE A N 1
ATOM 630 C CA . ILE A 1 82 ? -1.535 5.791 11.007 1.00 97.56 82 ILE A CA 1
ATOM 631 C C . ILE A 1 82 ? -2.324 6.736 11.923 1.00 97.56 82 ILE A C 1
ATOM 633 O O . ILE A 1 82 ? -3.198 6.334 12.676 1.00 97.56 82 ILE A O 1
ATOM 637 N N . GLY A 1 83 ? -1.985 8.024 11.867 1.00 96.38 83 GLY A N 1
ATOM 638 C CA . GLY A 1 83 ? -2.773 9.071 12.519 1.00 96.38 83 GLY A CA 1
ATOM 639 C C . GLY A 1 83 ? -3.988 9.481 11.685 1.00 96.38 83 GLY A C 1
ATOM 640 O O . GLY A 1 83 ? -4.121 9.100 10.523 1.00 96.38 83 GLY A O 1
ATOM 641 N N . ASP A 1 84 ? -4.823 10.344 12.254 1.00 97.50 84 ASP A N 1
ATOM 642 C CA . ASP A 1 84 ? -6.109 10.757 11.684 1.00 97.50 84 ASP A CA 1
ATOM 643 C C . ASP A 1 84 ? -6.029 11.264 10.227 1.00 97.50 84 ASP A C 1
ATOM 645 O O . ASP A 1 84 ? -6.793 10.822 9.372 1.00 97.50 84 ASP A O 1
ATOM 649 N N . LYS A 1 85 ? -5.040 12.109 9.898 1.00 96.56 85 LYS A N 1
ATOM 650 C CA . LYS A 1 85 ? -4.822 12.578 8.516 1.00 96.56 85 LYS A CA 1
ATOM 651 C C . LYS A 1 85 ? -4.561 11.420 7.545 1.00 96.56 85 LYS A C 1
ATOM 653 O O . LYS A 1 85 ? -5.182 11.351 6.491 1.00 96.56 85 LYS A O 1
ATOM 658 N N . LYS A 1 86 ? -3.651 10.508 7.906 1.00 97.44 86 LYS A N 1
ATOM 659 C CA . LYS A 1 86 ? -3.289 9.365 7.054 1.00 97.44 86 LYS A CA 1
ATOM 660 C C . LYS A 1 86 ? -4.471 8.417 6.887 1.00 97.44 86 LYS A C 1
ATOM 662 O O . LYS A 1 86 ? -4.722 7.965 5.779 1.00 97.44 86 LYS A O 1
ATOM 667 N N . ALA A 1 87 ? -5.198 8.154 7.972 1.00 98.00 87 ALA A N 1
ATOM 668 C CA . ALA A 1 87 ? -6.389 7.318 7.944 1.00 98.00 87 ALA A CA 1
ATOM 669 C C . ALA A 1 87 ? -7.461 7.906 7.019 1.00 98.00 87 ALA A C 1
ATOM 671 O O . ALA A 1 87 ? -8.000 7.181 6.191 1.00 98.00 87 ALA A O 1
ATOM 672 N N . ARG A 1 88 ? -7.717 9.221 7.091 1.00 97.75 88 ARG A N 1
ATOM 673 C CA . ARG A 1 88 ? -8.675 9.905 6.206 1.00 97.75 88 ARG A CA 1
ATOM 674 C C . ARG A 1 88 ? -8.264 9.840 4.738 1.00 97.75 88 ARG A C 1
ATOM 676 O O . ARG A 1 88 ? -9.112 9.565 3.893 1.00 97.75 88 ARG A O 1
ATOM 683 N N . ASP A 1 89 ? -6.987 10.065 4.434 1.00 97.69 89 ASP A N 1
ATOM 684 C CA . ASP A 1 89 ? -6.470 9.974 3.062 1.00 97.69 89 ASP A CA 1
ATOM 685 C C . ASP A 1 89 ? -6.600 8.548 2.501 1.00 97.69 89 ASP A C 1
ATOM 687 O O . ASP A 1 89 ? -7.051 8.373 1.370 1.00 97.69 89 ASP A O 1
ATOM 691 N N . LEU A 1 90 ? -6.260 7.531 3.303 1.00 97.00 90 LEU A N 1
ATOM 692 C CA . LEU A 1 90 ? -6.406 6.121 2.930 1.00 97.00 90 LEU A CA 1
ATOM 693 C C . LEU A 1 90 ? -7.872 5.738 2.746 1.00 97.00 90 LEU A C 1
ATOM 695 O O . LEU A 1 90 ? -8.233 5.198 1.708 1.00 97.00 90 LEU A O 1
ATOM 699 N N . TYR A 1 91 ? -8.725 6.050 3.722 1.00 97.38 91 TYR A N 1
ATOM 700 C CA . TYR A 1 91 ? -10.147 5.728 3.670 1.00 97.38 91 TYR A CA 1
ATOM 701 C C . TYR A 1 91 ? -10.820 6.369 2.455 1.00 97.38 91 TYR A C 1
ATOM 703 O O . TYR A 1 91 ? -11.585 5.705 1.759 1.00 97.38 91 TYR A O 1
ATOM 711 N N . ARG A 1 92 ? -10.487 7.632 2.152 1.00 97.56 92 ARG A N 1
ATOM 712 C CA . ARG A 1 92 ? -10.966 8.311 0.944 1.00 97.56 92 ARG A CA 1
ATOM 713 C C . ARG A 1 92 ? -10.507 7.587 -0.318 1.00 97.56 92 ARG A C 1
ATOM 715 O O . ARG A 1 92 ? -11.337 7.349 -1.177 1.00 97.56 92 ARG A O 1
ATOM 722 N N . LEU A 1 93 ? -9.223 7.238 -0.428 1.00 96.75 93 LEU A N 1
ATOM 723 C CA . LEU A 1 93 ? -8.687 6.536 -1.600 1.00 96.75 93 LEU A CA 1
ATOM 724 C C . LEU A 1 93 ? -9.348 5.167 -1.817 1.00 96.75 93 LEU A C 1
ATOM 726 O O . LEU A 1 93 ? -9.552 4.756 -2.952 1.00 96.75 93 LEU A O 1
ATOM 730 N N . MET A 1 94 ? -9.648 4.441 -0.741 1.00 95.12 94 MET A N 1
ATOM 731 C CA . MET A 1 94 ? -10.243 3.104 -0.828 1.00 95.12 94 MET A CA 1
ATOM 732 C C . MET A 1 94 ? -11.740 3.134 -1.167 1.00 95.12 94 MET A C 1
ATOM 734 O O . MET A 1 94 ? -12.264 2.129 -1.634 1.00 95.12 94 MET A O 1
ATOM 738 N N . ASN A 1 95 ? -12.411 4.270 -0.950 1.00 94.88 95 ASN A N 1
ATOM 739 C CA . ASN A 1 95 ? -13.849 4.457 -1.170 1.00 94.88 95 ASN A CA 1
ATOM 740 C C . ASN A 1 95 ? -14.164 5.541 -2.222 1.00 94.88 95 ASN A C 1
ATOM 742 O O . ASN A 1 95 ? -15.269 6.085 -2.220 1.00 94.88 95 ASN A O 1
ATOM 746 N N . SER A 1 96 ? -13.194 5.908 -3.064 1.00 91.44 96 SER A N 1
ATOM 747 C CA . SER A 1 96 ? -13.367 6.892 -4.144 1.00 91.44 96 SER A CA 1
ATOM 748 C C . SER A 1 96 ? -13.882 6.280 -5.434 1.00 91.44 96 SER A C 1
ATOM 750 O O . SER A 1 96 ? -13.432 5.152 -5.736 1.00 91.44 96 SER A O 1
#

pLDDT: mean 92.31, std 8.57, range [59.34, 98.31]

Secondary structure (DSSP, 8-state):
--HHHHHHHHHHHHHHHH---SSPPPSSPPPSS--HHHHHHHHHTTSTT--HHHHHHHHHHHSSHHHHHT--HHHHHHSTT--HHHHHHHHHHHT-